Protein AF-M4NQ00-F1 (afdb_monomer)

Sequence (93 aa):
MLRESEVAHRTGLSPSTIRNRCTVGHSSFDPEFPQPRVLGSGKNRSAVGWLQSEILDWMNTRPKAYLTDQLNNRAKVAKNVRGHASDKEEFML

pLDDT: mean 78.78, std 18.56, range [42.97, 97.25]

Solvent-accessible surface area (backbone atoms only — not comparable to full-atom values): 5646 Å² total; per-residue (Å²): 118,31,42,64,70,54,48,19,68,73,64,61,43,53,63,67,55,54,53,35,21,68,34,85,88,41,95,62,41,35,96,77,54,71,66,75,40,78,74,48,92,51,95,86,76,43,54,59,30,30,59,56,63,52,51,51,53,52,54,70,78,45,70,68,70,57,58,51,54,45,54,49,50,52,55,51,54,62,51,55,59,57,62,66,63,65,74,72,75,78,78,83,124

Organism: NCBI:txid666685

Radius of gyration: 18.16 Å; Cα contacts (8 Å, |Δi|>4): 80; chains: 1; bounding box: 39×38×56 Å

Structure (mmCIF, N/CA/C/O backbone):
data_AF-M4NQ00-F1
#
_entry.id   AF-M4NQ00-F1
#
loop_
_atom_site.group_PDB
_atom_site.id
_atom_site.type_symbol
_atom_site.label_atom_id
_atom_site.label_alt_id
_atom_site.label_comp_id
_atom_site.label_asym_id
_atom_site.label_entity_id
_atom_site.label_seq_id
_atom_site.pdbx_PDB_ins_code
_atom_site.Cartn_x
_atom_site.Cartn_y
_atom_site.Cartn_z
_atom_site.occupancy
_atom_site.B_iso_or_equiv
_atom_site.auth_seq_id
_atom_site.auth_comp_id
_atom_site.auth_asym_id
_atom_site.auth_atom_id
_atom_site.pdbx_PDB_model_num
ATOM 1 N N . MET A 1 1 ? -11.169 5.433 5.209 1.00 90.62 1 MET A N 1
ATOM 2 C CA . MET A 1 1 ? -10.064 5.614 4.237 1.00 90.62 1 MET A CA 1
ATOM 3 C C . MET A 1 1 ? -8.757 5.556 4.989 1.00 90.62 1 MET A C 1
ATOM 5 O O . MET A 1 1 ? -8.741 6.013 6.123 1.00 90.62 1 MET A O 1
ATOM 9 N N . LEU A 1 2 ? -7.711 5.017 4.370 1.00 95.94 2 LEU A N 1
ATOM 10 C CA . LEU A 1 2 ? -6.386 4.903 4.966 1.00 95.94 2 LEU A CA 1
ATOM 11 C C . LEU A 1 2 ? -5.431 5.957 4.409 1.00 95.94 2 LEU A C 1
ATOM 13 O O . LEU A 1 2 ? -5.413 6.192 3.201 1.00 95.94 2 LEU A O 1
ATOM 17 N N . ARG A 1 3 ? -4.611 6.565 5.267 1.00 95.44 3 ARG A N 1
ATOM 18 C CA . ARG A 1 3 ? -3.451 7.372 4.847 1.00 95.44 3 ARG A CA 1
ATOM 19 C C . ARG A 1 3 ? -2.256 6.476 4.526 1.00 95.44 3 ARG A C 1
ATOM 21 O O . ARG A 1 3 ? -2.216 5.322 4.940 1.00 95.44 3 ARG A O 1
ATOM 28 N N . GLU A 1 4 ? -1.261 7.014 3.821 1.00 94.94 4 GLU A N 1
ATOM 29 C CA . GLU A 1 4 ? -0.051 6.266 3.431 1.00 94.94 4 GLU A CA 1
ATOM 30 C C . GLU A 1 4 ? 0.636 5.606 4.639 1.00 94.94 4 GLU A C 1
ATOM 32 O O . GLU A 1 4 ? 1.030 4.445 4.571 1.00 94.94 4 GLU A O 1
ATOM 37 N N . SER A 1 5 ? 0.700 6.305 5.777 1.00 93.50 5 SER A N 1
ATOM 38 C CA . SER A 1 5 ? 1.243 5.773 7.033 1.00 93.50 5 SER A CA 1
ATOM 39 C C . SER A 1 5 ? 0.452 4.579 7.580 1.00 93.50 5 SER A C 1
ATOM 41 O O . SER A 1 5 ? 1.036 3.632 8.103 1.00 93.50 5 SER A O 1
ATOM 43 N N . GLU A 1 6 ? -0.872 4.581 7.442 1.00 95.81 6 GLU A N 1
ATOM 44 C CA . GLU A 1 6 ? -1.727 3.479 7.890 1.00 95.81 6 GLU A CA 1
ATOM 45 C C . GLU A 1 6 ? -1.641 2.283 6.940 1.00 95.81 6 GLU A C 1
ATOM 47 O O . GLU A 1 6 ? -1.643 1.138 7.393 1.00 95.81 6 GLU A O 1
ATOM 52 N N . VAL A 1 7 ? -1.520 2.533 5.632 1.00 95.94 7 VAL A N 1
ATOM 53 C CA . VAL A 1 7 ? -1.231 1.489 4.639 1.00 95.94 7 VAL A CA 1
ATOM 54 C C . VAL A 1 7 ? 0.132 0.859 4.924 1.00 95.94 7 VAL A C 1
ATOM 56 O O . VAL A 1 7 ? 0.234 -0.366 4.958 1.00 95.94 7 VAL A O 1
ATOM 59 N N . ALA A 1 8 ? 1.155 1.665 5.214 1.00 93.75 8 ALA A N 1
ATOM 60 C CA . ALA A 1 8 ? 2.483 1.197 5.614 1.00 93.75 8 ALA A CA 1
ATOM 61 C C . ALA A 1 8 ? 2.416 0.328 6.868 1.00 93.75 8 ALA A C 1
ATOM 63 O O . ALA A 1 8 ? 2.939 -0.781 6.884 1.00 93.75 8 ALA A O 1
ATOM 64 N N . HIS A 1 9 ? 1.694 0.773 7.895 1.00 91.19 9 HIS A N 1
ATOM 65 C CA . HIS A 1 9 ? 1.542 0.003 9.124 1.00 91.19 9 HIS A CA 1
ATOM 66 C C . HIS A 1 9 ? 0.824 -1.341 8.902 1.00 91.19 9 HIS A C 1
ATOM 68 O O . HIS A 1 9 ? 1.229 -2.354 9.468 1.00 91.19 9 HIS A O 1
ATOM 74 N N . ARG A 1 10 ? -0.221 -1.380 8.067 1.00 91.81 10 ARG A N 1
ATOM 75 C CA . ARG A 1 10 ? -0.994 -2.608 7.801 1.00 91.81 10 ARG A CA 1
ATOM 76 C C . ARG A 1 10 ? -0.265 -3.591 6.896 1.00 91.81 10 ARG A C 1
ATOM 78 O O . ARG A 1 10 ? -0.287 -4.784 7.161 1.00 91.81 10 ARG A O 1
ATOM 85 N N . THR A 1 11 ? 0.370 -3.088 5.844 1.00 90.31 11 THR A N 1
ATOM 86 C CA . THR A 1 11 ? 1.077 -3.919 4.862 1.00 90.31 11 THR A CA 1
ATOM 87 C C . THR A 1 11 ? 2.491 -4.262 5.324 1.00 90.31 11 THR A C 1
ATOM 89 O O . THR A 1 11 ? 3.014 -5.309 4.992 1.00 90.31 11 THR A O 1
ATOM 92 N N . GLY A 1 12 ? 3.137 -3.424 6.132 1.00 88.88 12 GLY A N 1
ATOM 93 C CA . GLY A 1 12 ? 4.537 -3.605 6.544 1.00 88.88 12 GLY A CA 1
ATOM 94 C C . GLY A 1 12 ? 5.521 -3.065 5.517 1.00 88.88 12 GLY A C 1
ATOM 95 O O . GLY A 1 12 ? 6.728 -3.212 5.680 1.00 88.88 12 GLY A O 1
ATOM 96 N N . LEU A 1 13 ? 5.006 -2.424 4.470 1.00 89.62 13 LEU A N 1
ATOM 97 C CA . LEU A 1 13 ? 5.805 -1.712 3.494 1.00 89.62 13 LEU A CA 1
ATOM 98 C C . LEU A 1 13 ? 6.249 -0.364 4.028 1.00 89.62 13 LEU A C 1
ATOM 100 O O . LEU A 1 13 ? 5.522 0.310 4.756 1.00 89.62 13 LEU A O 1
ATOM 104 N N . SER A 1 14 ? 7.411 0.081 3.564 1.00 92.19 14 SER A N 1
ATOM 105 C CA . SER A 1 14 ? 7.765 1.487 3.673 1.00 92.19 14 SER A CA 1
ATOM 106 C C . SER A 1 14 ? 6.856 2.346 2.774 1.00 92.19 14 SER A C 1
ATOM 108 O O . SER A 1 14 ? 6.383 1.878 1.730 1.00 92.19 14 SER A O 1
ATOM 110 N N . PRO A 1 15 ? 6.664 3.635 3.110 1.00 92.69 15 PRO A N 1
ATOM 111 C CA . PRO A 1 15 ? 5.955 4.583 2.248 1.00 92.69 15 PRO A CA 1
ATOM 112 C C . PRO A 1 15 ? 6.523 4.661 0.823 1.00 92.69 15 PRO A C 1
ATOM 114 O O . PRO A 1 15 ? 5.777 4.720 -0.149 1.00 92.69 15 PRO A O 1
ATOM 117 N N . SER A 1 16 ? 7.852 4.601 0.673 1.00 93.12 16 SER A N 1
ATOM 118 C CA . SER A 1 16 ? 8.492 4.583 -0.647 1.00 93.12 16 SER A CA 1
ATOM 119 C C . SER A 1 16 ? 8.087 3.359 -1.464 1.00 93.12 16 SER A C 1
ATOM 121 O O . SER A 1 16 ? 7.743 3.502 -2.633 1.00 93.12 16 SER A O 1
ATOM 123 N N . THR A 1 17 ? 8.051 2.173 -0.852 1.00 94.00 17 THR A N 1
ATOM 124 C CA . THR A 1 17 ? 7.630 0.948 -1.538 1.00 94.00 17 THR A CA 1
ATOM 125 C C . THR A 1 17 ? 6.152 0.987 -1.920 1.00 94.00 17 THR A C 1
ATOM 127 O O . THR A 1 17 ? 5.800 0.506 -2.993 1.00 94.00 17 THR A O 1
ATOM 130 N N . ILE A 1 18 ? 5.291 1.604 -1.105 1.00 95.19 18 ILE A N 1
ATOM 131 C CA . ILE A 1 18 ? 3.874 1.821 -1.450 1.00 95.19 18 ILE A CA 1
ATOM 132 C C . ILE A 1 18 ? 3.746 2.679 -2.710 1.00 95.19 18 ILE A C 1
ATOM 134 O O . ILE A 1 18 ? 3.059 2.283 -3.651 1.00 95.19 18 ILE A O 1
ATOM 138 N N . ARG A 1 19 ? 4.444 3.820 -2.770 1.00 93.44 19 ARG A N 1
ATOM 139 C CA . ARG A 1 19 ? 4.432 4.679 -3.967 1.00 93.44 19 ARG A CA 1
ATOM 140 C C . ARG A 1 19 ? 4.981 3.949 -5.184 1.00 93.44 19 ARG A C 1
ATOM 142 O O . ARG A 1 19 ? 4.367 3.982 -6.242 1.00 93.44 19 ARG A O 1
ATOM 149 N N . ASN A 1 20 ? 6.086 3.232 -5.014 1.00 94.38 20 ASN A N 1
ATOM 150 C CA . ASN A 1 20 ? 6.720 2.466 -6.080 1.00 94.38 20 ASN A CA 1
ATOM 151 C C . ASN A 1 20 ? 5.821 1.348 -6.629 1.00 94.38 20 ASN A C 1
ATOM 153 O O . ASN A 1 20 ? 5.848 1.104 -7.831 1.00 94.38 20 ASN A O 1
ATOM 157 N N . ARG A 1 21 ? 4.991 0.710 -5.790 1.00 95.00 21 ARG A N 1
ATOM 158 C CA . ARG A 1 21 ? 3.979 -0.259 -6.247 1.00 95.00 21 ARG A CA 1
ATOM 159 C C . ARG A 1 21 ? 2.897 0.372 -7.119 1.00 95.00 21 ARG A C 1
ATOM 161 O O . ARG A 1 21 ? 2.374 -0.312 -7.988 1.00 95.00 21 ARG A O 1
ATOM 168 N N . CYS A 1 22 ? 2.601 1.659 -6.933 1.00 94.69 22 CYS A N 1
ATOM 169 C CA . CYS A 1 22 ? 1.614 2.387 -7.736 1.00 94.69 22 CYS A CA 1
ATOM 170 C C . CYS A 1 22 ? 2.190 2.930 -9.059 1.00 94.69 22 CYS A C 1
ATOM 172 O O . CYS A 1 22 ? 1.432 3.245 -9.973 1.00 94.69 22 CYS A O 1
ATOM 174 N N . THR A 1 23 ? 3.514 3.062 -9.174 1.00 94.00 23 THR A N 1
ATOM 175 C CA . THR A 1 23 ? 4.171 3.705 -10.321 1.00 94.00 23 THR A CA 1
ATOM 176 C C . THR A 1 23 ? 4.462 2.707 -11.436 1.00 94.00 23 THR A C 1
ATOM 178 O O . THR A 1 23 ? 5.373 1.886 -11.319 1.00 94.00 23 THR A O 1
ATOM 181 N N . VAL A 1 24 ? 3.737 2.819 -12.551 1.00 94.06 24 VAL A N 1
ATOM 182 C CA . VAL A 1 24 ? 3.976 2.018 -13.763 1.00 94.06 24 VAL A CA 1
ATOM 183 C C . VAL A 1 24 ? 5.431 2.165 -14.222 1.00 94.06 24 VAL A C 1
ATOM 185 O O . VAL A 1 24 ? 5.959 3.272 -14.304 1.00 94.06 24 VAL A O 1
ATOM 188 N N . GLY A 1 25 ? 6.079 1.039 -14.526 1.00 91.38 25 GLY A N 1
ATOM 189 C CA . GLY A 1 25 ? 7.466 0.993 -15.002 1.00 91.38 25 GLY A CA 1
ATOM 190 C C . GLY A 1 25 ? 8.525 0.930 -13.897 1.00 91.38 25 GLY A C 1
ATOM 191 O O . GLY A 1 25 ? 9.687 0.659 -14.195 1.00 91.38 25 GLY A O 1
ATOM 192 N N . HIS A 1 26 ? 8.157 1.112 -12.625 1.00 94.25 26 HIS A N 1
ATOM 193 C CA . HIS A 1 26 ? 9.066 0.808 -11.522 1.00 94.25 26 HIS A CA 1
ATOM 194 C C . HIS A 1 26 ? 9.228 -0.717 -11.373 1.00 94.25 26 HIS A C 1
ATOM 196 O O . HIS A 1 26 ? 8.276 -1.469 -11.560 1.00 94.25 26 HIS A O 1
ATOM 202 N N . SER A 1 27 ? 10.413 -1.196 -10.979 1.00 92.00 27 SER A N 1
ATOM 203 C CA . SER A 1 27 ? 10.689 -2.639 -10.816 1.00 92.00 27 SER A CA 1
ATOM 204 C C . SER A 1 27 ? 9.764 -3.330 -9.809 1.00 92.00 27 SER A C 1
ATOM 206 O O . SER A 1 27 ? 9.463 -4.511 -9.924 1.00 92.00 27 SER A O 1
ATOM 208 N N . SER A 1 28 ? 9.318 -2.577 -8.807 1.00 89.06 28 SER A N 1
ATOM 209 C CA . SER A 1 28 ? 8.349 -3.004 -7.792 1.00 89.06 28 SER A CA 1
ATOM 210 C C . SER A 1 28 ? 6.896 -2.660 -8.127 1.00 89.06 28 SER A C 1
ATOM 212 O O . SER A 1 28 ? 6.068 -2.745 -7.225 1.00 89.06 28 SER A O 1
ATOM 214 N N . PHE A 1 29 ? 6.585 -2.223 -9.352 1.00 94.00 29 PHE A N 1
ATOM 215 C CA . PHE A 1 29 ? 5.209 -1.956 -9.767 1.00 94.00 29 PHE A CA 1
ATOM 216 C C . PHE A 1 29 ? 4.354 -3.210 -9.581 1.00 94.00 29 PHE A C 1
ATOM 218 O O . PHE A 1 29 ? 4.762 -4.312 -9.949 1.00 94.00 29 PHE A O 1
ATOM 225 N N . ASP A 1 30 ? 3.1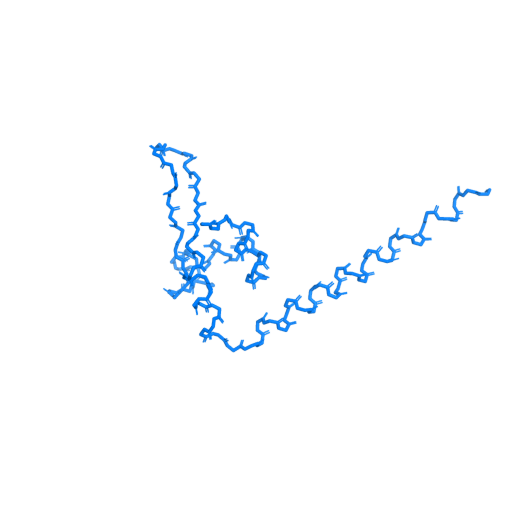74 -3.037 -8.999 1.00 93.75 30 ASP A N 1
ATOM 226 C CA . ASP A 1 30 ? 2.236 -4.122 -8.755 1.00 93.75 30 ASP A CA 1
ATOM 227 C C . ASP A 1 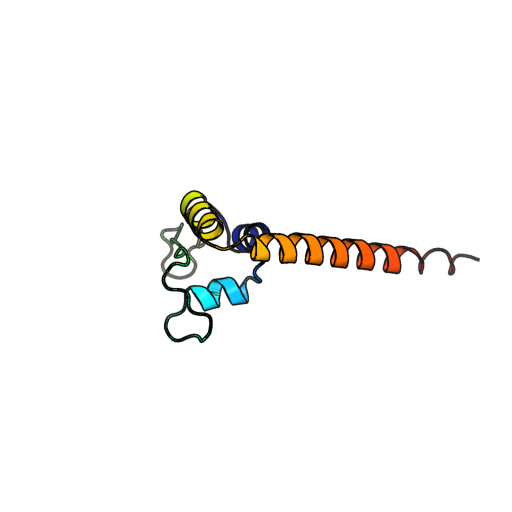30 ? 0.868 -3.696 -9.303 1.00 93.75 30 ASP A C 1
ATOM 229 O O . ASP A 1 30 ? 0.213 -2.846 -8.695 1.00 93.75 30 ASP A O 1
ATOM 233 N N . PRO A 1 31 ? 0.434 -4.249 -10.452 1.00 94.88 31 PRO A N 1
ATOM 234 C CA . PRO A 1 31 ? -0.817 -3.846 -11.089 1.00 94.88 31 PRO A CA 1
ATOM 235 C C . PRO A 1 31 ? -2.056 -4.198 -10.255 1.00 94.88 31 PRO A C 1
ATOM 237 O O . PRO A 1 31 ? -3.118 -3.627 -10.486 1.00 94.88 31 PRO A O 1
ATOM 240 N N . GLU A 1 32 ? -1.934 -5.103 -9.282 1.00 95.31 32 GLU A N 1
ATOM 241 C CA . GLU A 1 32 ? -3.016 -5.442 -8.359 1.00 95.31 32 GLU A CA 1
ATOM 242 C C . GLU A 1 32 ? -3.003 -4.578 -7.093 1.00 95.31 32 GLU A C 1
ATOM 244 O O . GLU A 1 32 ? -3.938 -4.651 -6.293 1.00 95.31 32 GLU A O 1
ATOM 249 N N . PHE A 1 33 ? -1.952 -3.779 -6.863 1.00 95.56 33 PHE A N 1
ATOM 250 C CA . PHE A 1 33 ? -1.876 -2.937 -5.674 1.00 95.56 33 PHE A CA 1
AT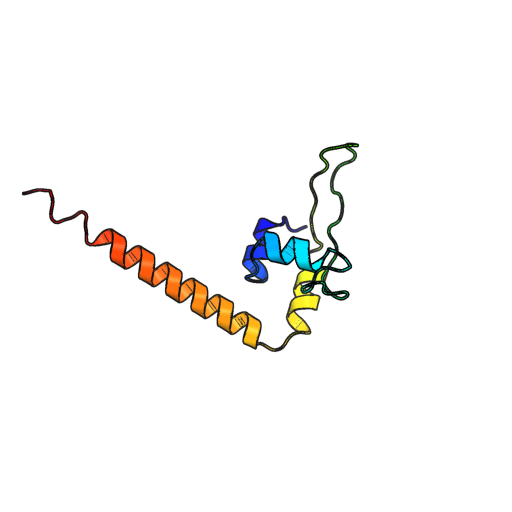OM 251 C C . PHE A 1 33 ? -2.945 -1.832 -5.716 1.00 95.56 33 PHE A C 1
ATOM 253 O O . PHE A 1 33 ? -3.049 -1.117 -6.720 1.00 95.56 33 PHE A O 1
ATOM 260 N N . PRO A 1 34 ? -3.718 -1.639 -4.628 1.00 96.88 34 PRO A N 1
ATOM 261 C CA . PRO A 1 34 ? -4.762 -0.624 -4.579 1.00 96.88 34 PRO A CA 1
ATOM 262 C C . PRO A 1 34 ? -4.233 0.780 -4.868 1.00 96.88 34 PRO A C 1
ATOM 264 O O . PRO A 1 34 ? -3.237 1.225 -4.293 1.00 96.88 34 PRO A O 1
ATOM 267 N N . GLN A 1 35 ? -4.933 1.504 -5.737 1.00 95.88 35 GLN A N 1
ATOM 268 C CA . GLN A 1 35 ? -4.525 2.841 -6.154 1.00 95.88 35 GLN A CA 1
ATOM 269 C C . GLN A 1 35 ? -4.994 3.911 -5.155 1.00 95.88 35 GLN A C 1
ATOM 271 O O . GLN A 1 35 ? -6.104 3.822 -4.619 1.00 95.88 35 GLN A O 1
ATOM 276 N N . PRO A 1 36 ? -4.183 4.954 -4.904 1.00 95.44 36 PRO A N 1
ATOM 277 C CA . PRO A 1 36 ? -4.605 6.072 -4.077 1.00 95.44 36 PRO A CA 1
ATOM 278 C C . PRO A 1 36 ? -5.734 6.866 -4.740 1.00 95.44 36 PRO A C 1
ATOM 280 O O . PRO A 1 36 ? -5.724 7.137 -5.939 1.00 95.44 36 PRO A O 1
ATOM 283 N N . ARG A 1 37 ? -6.680 7.327 -3.925 1.00 93.75 37 ARG A N 1
ATOM 284 C CA . ARG A 1 37 ? -7.765 8.234 -4.305 1.00 93.75 37 ARG A CA 1
ATOM 285 C C 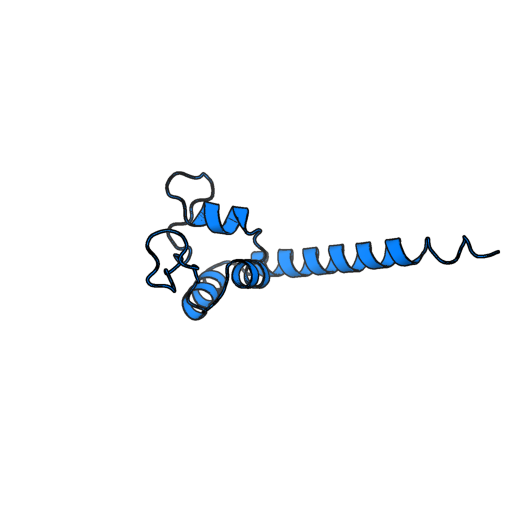. ARG A 1 37 ? -7.504 9.616 -3.721 1.00 93.75 37 ARG A C 1
ATOM 287 O O . ARG A 1 37 ? -7.072 9.751 -2.575 1.00 93.75 37 ARG A O 1
ATOM 294 N N . VAL A 1 38 ? -7.778 10.650 -4.508 1.00 92.19 38 VAL A N 1
ATOM 295 C CA . VAL A 1 38 ? -7.661 12.048 -4.080 1.00 92.19 38 VAL A CA 1
ATOM 296 C C . VAL A 1 38 ? -8.837 12.394 -3.159 1.00 92.19 38 VAL A C 1
ATOM 298 O O . VAL A 1 38 ? -9.985 12.120 -3.494 1.00 92.19 38 VAL A O 1
ATOM 301 N N . LEU A 1 39 ? -8.558 12.975 -1.989 1.00 86.81 39 LEU A N 1
ATOM 302 C CA . LEU A 1 39 ? -9.543 13.237 -0.923 1.00 86.81 39 LEU A CA 1
ATOM 303 C C . LEU A 1 39 ? -9.923 14.707 -0.767 1.00 86.81 39 LEU A C 1
ATOM 305 O O . LEU A 1 39 ? -10.691 15.049 0.126 1.00 86.81 39 LEU A O 1
ATOM 309 N N . GLY A 1 40 ? -9.369 15.580 -1.601 1.00 82.62 40 GLY A N 1
ATOM 310 C CA . GLY A 1 40 ? -9.669 17.003 -1.592 1.00 82.62 40 GLY A CA 1
ATOM 311 C C . GLY A 1 40 ? -9.872 17.539 -3.000 1.00 82.62 40 GLY A C 1
ATOM 312 O O . GLY A 1 40 ? -9.392 16.967 -3.975 1.00 82.62 40 GLY A O 1
ATOM 313 N N . SER A 1 41 ? -10.557 18.673 -3.091 1.00 76.56 41 SER A N 1
ATOM 314 C CA . SER A 1 41 ? -10.831 19.372 -4.354 1.00 76.56 41 SER A CA 1
ATOM 315 C C . SER A 1 41 ? -9.706 20.337 -4.763 1.00 76.56 41 SER A C 1
ATOM 317 O O . SER A 1 41 ? -9.855 21.119 -5.699 1.00 76.56 41 SER A O 1
ATOM 319 N N . GLY A 1 42 ? -8.584 20.347 -4.037 1.00 71.06 42 GLY A N 1
ATOM 320 C CA . GLY A 1 42 ? -7.481 21.278 -4.260 1.00 71.06 42 GLY A CA 1
ATOM 321 C C . GLY A 1 42 ? -6.643 20.901 -5.483 1.00 71.06 42 GLY A C 1
ATOM 322 O O . GLY A 1 42 ? -6.162 19.774 -5.587 1.00 71.06 42 GLY A O 1
ATOM 323 N N . LYS A 1 43 ? -6.398 21.865 -6.377 1.00 64.19 43 LYS A N 1
ATOM 324 C CA . LYS A 1 43 ? -5.664 21.648 -7.639 1.00 64.19 43 LYS A CA 1
ATOM 325 C C . LYS A 1 43 ? -4.225 21.127 -7.478 1.00 64.19 43 LYS A C 1
ATOM 327 O O . LYS A 1 43 ? -3.762 20.441 -8.375 1.00 64.19 43 LYS A O 1
ATOM 332 N N . ASN A 1 44 ? -3.536 21.412 -6.361 1.00 65.88 44 ASN A N 1
ATOM 333 C CA . ASN A 1 44 ? -2.081 21.174 -6.249 1.00 65.88 44 ASN A CA 1
ATOM 334 C C . ASN A 1 44 ? -1.599 20.417 -4.990 1.00 65.88 44 ASN A C 1
ATOM 336 O O . ASN A 1 44 ? -0.440 20.017 -4.945 1.00 65.88 44 ASN A O 1
ATOM 340 N N . ARG A 1 45 ? -2.419 20.249 -3.939 1.00 70.62 45 ARG A N 1
ATOM 341 C CA . ARG A 1 45 ? -2.004 19.605 -2.663 1.00 70.62 45 ARG A CA 1
ATOM 342 C C . ARG A 1 45 ? -3.115 18.783 -2.018 1.00 70.62 45 ARG A C 1
ATOM 344 O O . ARG A 1 45 ? -3.303 18.806 -0.802 1.00 70.62 45 ARG A O 1
ATOM 351 N N . SER A 1 46 ? -3.901 18.098 -2.834 1.00 83.44 46 SER A N 1
ATOM 352 C CA . SER A 1 46 ? -4.963 17.266 -2.286 1.00 83.44 46 SER A CA 1
ATOM 353 C C . SER A 1 46 ? -4.376 16.031 -1.626 1.00 83.44 46 SER A C 1
ATOM 355 O O . SER A 1 46 ? -3.559 15.319 -2.206 1.00 83.44 46 SER A O 1
ATOM 357 N N . ALA A 1 47 ? -4.790 15.795 -0.386 1.00 87.06 47 ALA A N 1
ATOM 358 C CA . ALA A 1 47 ? -4.378 14.614 0.343 1.00 87.06 47 ALA A CA 1
ATOM 359 C C . ALA A 1 47 ? -4.883 13.359 -0.382 1.00 87.06 47 ALA A C 1
ATOM 361 O O . ALA A 1 47 ? -6.002 13.350 -0.895 1.00 87.06 47 ALA A O 1
ATOM 362 N N . VAL A 1 48 ? -4.084 12.296 -0.382 1.00 92.56 48 VAL A N 1
ATOM 363 C CA . VAL A 1 48 ? -4.471 11.000 -0.950 1.00 92.56 48 VAL A CA 1
ATOM 364 C C . VAL A 1 48 ? -4.809 9.998 0.148 1.00 92.56 48 VAL A C 1
ATOM 366 O O . VAL A 1 48 ? -4.410 10.159 1.310 1.00 92.56 48 VAL A O 1
ATOM 369 N N . GLY A 1 49 ? -5.588 8.983 -0.205 1.00 95.12 49 GLY A N 1
ATOM 370 C CA . GLY A 1 49 ? -5.894 7.869 0.677 1.00 95.12 49 GLY A CA 1
ATOM 371 C C . GLY A 1 49 ? -6.360 6.632 -0.075 1.00 95.12 49 GLY A C 1
A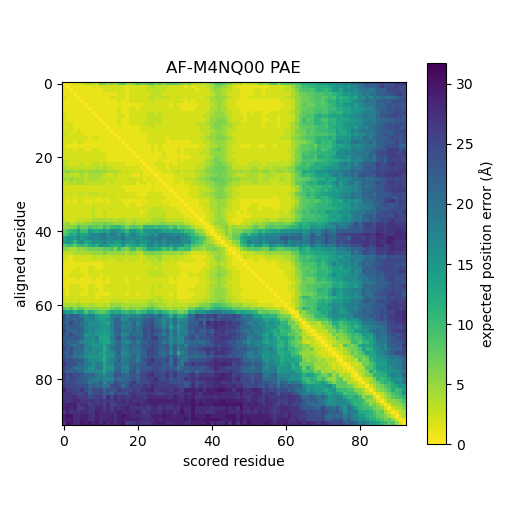TOM 372 O O . GLY A 1 49 ? -6.735 6.701 -1.238 1.00 95.12 49 GLY A O 1
ATOM 373 N N . TRP A 1 50 ? -6.341 5.500 0.612 1.00 97.25 50 TRP A N 1
ATOM 374 C CA . TRP A 1 50 ? -6.728 4.202 0.072 1.00 97.25 50 TRP A CA 1
ATOM 375 C C . TRP A 1 50 ? -8.045 3.734 0.678 1.00 97.25 50 TRP A C 1
ATOM 377 O O . TRP A 1 50 ? -8.366 4.040 1.837 1.00 97.25 50 TRP A O 1
ATOM 387 N N . LEU A 1 51 ? -8.812 2.954 -0.081 1.00 97.19 51 LEU A N 1
ATOM 388 C CA . LEU A 1 51 ? -9.928 2.228 0.507 1.00 97.19 51 LEU A CA 1
ATOM 389 C C . LEU A 1 51 ? -9.381 1.086 1.357 1.00 97.19 51 LEU A C 1
ATOM 391 O O . LEU A 1 51 ? -8.505 0.327 0.951 1.00 97.19 51 LEU A O 1
ATOM 395 N N . GLN A 1 52 ? -9.899 0.986 2.577 1.00 96.12 52 GLN A N 1
ATOM 396 C CA . GLN A 1 52 ? -9.435 -0.017 3.526 1.00 96.12 52 GLN A CA 1
ATOM 397 C C . GLN A 1 52 ? -9.757 -1.437 3.051 1.00 96.12 52 GLN A C 1
ATOM 399 O O . GLN A 1 52 ? -8.932 -2.323 3.246 1.00 96.12 52 GLN A O 1
ATOM 404 N N . SER A 1 53 ? -10.924 -1.642 2.436 1.00 96.62 53 SER A N 1
ATOM 405 C CA . SER A 1 53 ? -11.334 -2.932 1.875 1.00 96.62 53 SER A CA 1
ATOM 406 C C . SER A 1 53 ? -10.360 -3.412 0.803 1.00 96.62 53 SER A C 1
ATOM 408 O O . SER A 1 53 ? -9.825 -4.500 0.939 1.00 96.62 53 SER A O 1
ATOM 410 N N . GLU A 1 54 ? -10.021 -2.561 -0.170 1.00 97.06 54 GLU A N 1
ATOM 411 C CA . GLU A 1 54 ? -9.088 -2.909 -1.254 1.00 97.06 54 GLU A CA 1
ATOM 412 C C . GLU A 1 54 ? -7.709 -3.324 -0.707 1.00 97.06 54 GLU A C 1
ATOM 414 O O . GLU A 1 54 ? -7.115 -4.290 -1.177 1.00 97.06 54 GLU A O 1
ATOM 419 N N . ILE A 1 55 ? -7.208 -2.634 0.327 1.00 96.19 55 ILE A N 1
ATOM 420 C CA . ILE A 1 55 ? -5.942 -2.997 0.989 1.00 96.19 55 ILE A CA 1
ATOM 421 C C . ILE A 1 55 ? -6.043 -4.349 1.702 1.00 96.19 55 ILE A C 1
ATOM 423 O O . ILE A 1 55 ? -5.102 -5.138 1.645 1.00 96.19 55 ILE A O 1
ATOM 427 N N . LEU A 1 56 ? -7.156 -4.624 2.384 1.00 93.88 56 LEU A N 1
ATOM 428 C CA . LEU A 1 56 ? -7.375 -5.909 3.052 1.00 93.88 56 LEU A CA 1
ATOM 429 C C . LEU A 1 56 ? -7.469 -7.051 2.036 1.00 93.88 56 LEU A C 1
ATOM 431 O O . LEU A 1 56 ? -6.803 -8.068 2.214 1.00 93.88 56 LEU A O 1
ATOM 435 N N . ASP A 1 57 ? -8.222 -6.855 0.958 1.00 95.00 57 ASP A N 1
ATOM 436 C CA . ASP A 1 57 ? -8.384 -7.842 -0.107 1.00 95.00 57 ASP A CA 1
ATOM 437 C C . ASP A 1 57 ? -7.040 -8.145 -0.778 1.00 95.00 57 ASP A C 1
ATOM 439 O O . ASP A 1 57 ? -6.654 -9.307 -0.889 1.00 95.00 57 ASP A O 1
ATOM 443 N N . TRP A 1 58 ? -6.260 -7.111 -1.108 1.00 93.81 58 TRP A N 1
ATOM 444 C CA . TRP A 1 58 ? -4.911 -7.254 -1.665 1.00 93.81 58 TRP A CA 1
ATOM 445 C C . TRP A 1 58 ? -3.954 -8.042 -0.757 1.00 93.81 58 TRP A C 1
ATOM 447 O O . TRP A 1 58 ? -3.140 -8.831 -1.242 1.00 93.81 58 TRP A O 1
ATOM 457 N N . MET A 1 59 ? -4.039 -7.851 0.564 1.00 92.00 59 MET A N 1
ATOM 458 C CA . MET A 1 59 ? -3.241 -8.627 1.520 1.00 92.00 59 MET A CA 1
ATOM 459 C C . MET A 1 59 ? -3.694 -10.088 1.591 1.00 92.00 59 MET A C 1
ATOM 461 O O . MET A 1 59 ? -2.854 -10.972 1.744 1.00 92.00 59 MET A O 1
ATOM 465 N N . ASN A 1 60 ? -4.997 -10.349 1.463 1.00 90.75 60 ASN A N 1
ATOM 466 C CA . ASN A 1 60 ? -5.562 -11.696 1.541 1.00 90.75 60 ASN A CA 1
ATOM 467 C C . ASN A 1 60 ? -5.219 -12.566 0.323 1.00 90.75 60 ASN A C 1
ATOM 469 O O . ASN A 1 60 ? -5.160 -13.787 0.458 1.00 90.75 60 ASN A O 1
ATOM 473 N N . THR A 1 61 ? -4.961 -11.974 -0.847 1.00 88.81 61 THR A N 1
ATOM 474 C CA . THR A 1 61 ? -4.541 -12.733 -2.040 1.00 88.81 61 THR A CA 1
ATOM 475 C C . THR A 1 61 ? -3.073 -13.164 -2.0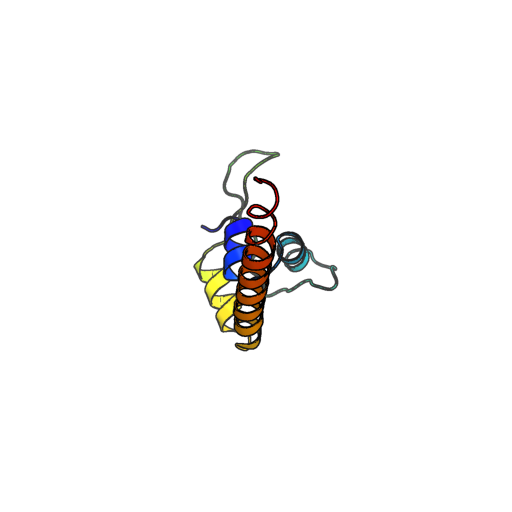06 1.00 88.81 61 THR A C 1
ATOM 477 O O . THR A 1 61 ? -2.643 -13.957 -2.844 1.00 88.81 61 THR A O 1
ATOM 480 N N . ARG A 1 62 ? -2.283 -12.679 -1.039 1.00 82.25 62 ARG A N 1
ATOM 481 C CA . ARG A 1 62 ? -0.843 -12.951 -0.945 1.00 82.25 62 ARG A CA 1
ATOM 482 C C . ARG A 1 62 ? -0.545 -14.014 0.121 1.00 82.25 62 ARG A C 1
ATOM 484 O O . ARG A 1 62 ? -1.173 -14.023 1.180 1.00 82.25 62 ARG A O 1
ATOM 491 N N . PRO A 1 63 ? 0.432 -14.914 -0.110 1.00 70.00 63 PRO A N 1
ATOM 492 C CA . PRO A 1 63 ? 0.820 -15.913 0.881 1.00 70.00 63 PRO A CA 1
ATOM 493 C C . PRO A 1 63 ? 1.216 -15.267 2.217 1.00 70.00 63 PRO A C 1
ATOM 495 O O . PRO A 1 63 ? 1.903 -14.243 2.245 1.00 70.00 63 PRO A O 1
ATOM 498 N N . LYS A 1 64 ? 0.855 -15.909 3.340 1.00 58.72 64 LYS A N 1
ATOM 499 C CA . LYS A 1 64 ? 1.095 -15.436 4.725 1.00 58.72 64 LYS A CA 1
ATOM 500 C C . LYS A 1 64 ? 2.553 -15.083 5.070 1.00 58.72 64 LYS A C 1
ATOM 502 O O . LYS A 1 64 ? 2.775 -14.511 6.134 1.00 58.72 64 LYS A O 1
ATOM 507 N N . ALA A 1 65 ? 3.524 -15.372 4.199 1.00 54.50 65 ALA A N 1
ATOM 508 C CA . ALA A 1 65 ? 4.921 -14.946 4.332 1.00 54.50 65 ALA A CA 1
ATOM 509 C C . ALA A 1 65 ? 5.059 -13.433 4.609 1.00 54.50 65 ALA A C 1
ATOM 511 O O . ALA A 1 65 ? 5.966 -13.001 5.316 1.00 54.50 65 ALA A O 1
ATOM 512 N N . TYR A 1 66 ? 4.105 -12.631 4.133 1.00 53.47 66 TYR A N 1
ATOM 513 C CA . TYR A 1 66 ? 4.067 -11.189 4.369 1.00 53.47 66 TYR A CA 1
ATOM 514 C C . TYR A 1 66 ? 3.741 -10.791 5.821 1.00 53.47 66 TYR A C 1
ATOM 516 O O . TYR A 1 66 ? 4.267 -9.813 6.349 1.00 53.47 66 TYR A O 1
ATOM 524 N N . LEU A 1 67 ? 2.919 -11.588 6.510 1.00 53.62 67 LEU A N 1
ATOM 525 C CA . LEU A 1 67 ? 2.620 -11.402 7.936 1.00 53.62 67 LEU A CA 1
ATOM 526 C C . LEU A 1 67 ? 3.817 -11.790 8.812 1.00 53.62 67 LEU A C 1
ATOM 528 O O . LEU A 1 67 ? 3.998 -11.257 9.908 1.00 53.62 67 LEU A O 1
ATOM 532 N N . THR A 1 68 ? 4.649 -12.715 8.334 1.00 53.97 68 THR A N 1
ATOM 533 C CA . THR A 1 68 ? 5.837 -13.176 9.057 1.00 53.97 68 THR A CA 1
ATOM 534 C C . THR A 1 68 ? 6.890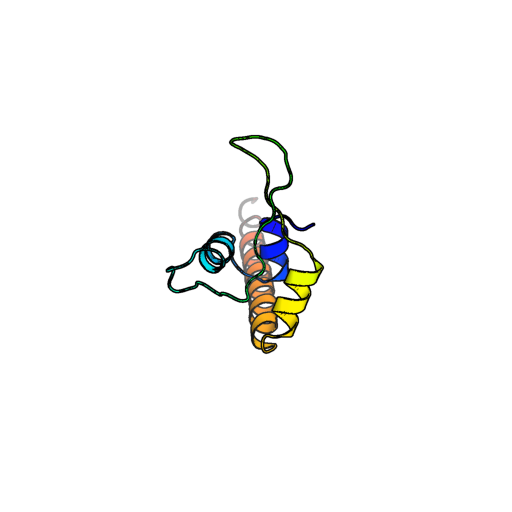 -12.071 9.145 1.00 53.97 68 THR A C 1
ATOM 536 O O . THR A 1 68 ? 7.488 -11.882 10.203 1.00 53.97 68 THR A O 1
ATOM 539 N N . ASP A 1 69 ? 7.053 -11.271 8.088 1.00 56.38 69 ASP A N 1
ATOM 540 C CA . ASP A 1 69 ? 7.997 -10.146 8.085 1.00 56.38 69 ASP A CA 1
ATOM 541 C C . ASP A 1 69 ? 7.550 -9.004 9.021 1.00 56.38 69 ASP A C 1
ATOM 543 O O . ASP A 1 69 ? 8.364 -8.398 9.720 1.00 56.38 69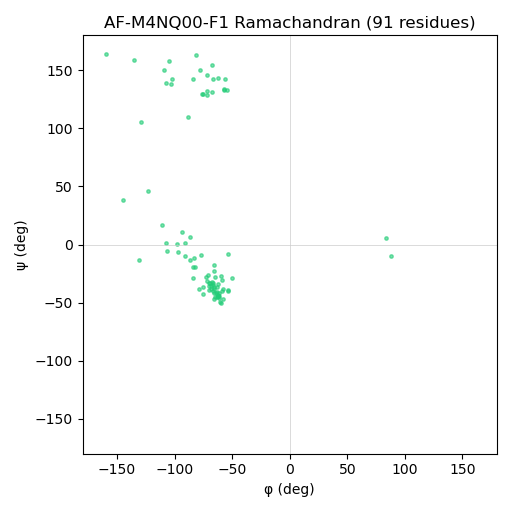 ASP A O 1
ATOM 547 N N . GLN A 1 70 ? 6.236 -8.787 9.157 1.00 54.00 70 GLN A N 1
ATOM 548 C CA . GLN A 1 70 ? 5.660 -7.867 10.146 1.00 54.00 70 GLN A CA 1
ATOM 549 C C . GLN A 1 70 ? 5.939 -8.275 11.600 1.00 54.00 70 GLN A C 1
ATOM 551 O O . GLN A 1 70 ? 6.303 -7.431 12.427 1.00 54.00 70 GLN A O 1
ATOM 556 N N . LEU A 1 71 ? 5.774 -9.562 11.929 1.00 58.41 71 LEU A N 1
ATOM 557 C CA . LEU A 1 71 ? 6.091 -10.087 13.261 1.00 58.41 71 LEU A CA 1
ATOM 558 C C . LEU A 1 71 ? 7.592 -9.968 13.550 1.00 58.41 71 LEU A C 1
ATOM 560 O O . LEU A 1 71 ? 7.984 -9.523 14.632 1.00 58.41 71 LEU A O 1
ATOM 564 N N . ASN A 1 72 ? 8.428 -10.279 12.559 1.00 57.66 72 ASN A N 1
ATOM 565 C CA . ASN A 1 72 ? 9.880 -10.197 12.680 1.00 57.66 72 ASN A CA 1
ATOM 566 C C . ASN A 1 72 ? 10.373 -8.753 12.851 1.00 57.66 72 ASN A C 1
ATOM 568 O O . ASN A 1 72 ? 11.247 -8.500 13.682 1.00 57.66 72 ASN A O 1
ATOM 572 N N . ASN A 1 73 ? 9.792 -7.787 12.136 1.00 54.38 73 ASN A N 1
ATOM 573 C CA . ASN A 1 73 ? 10.157 -6.376 12.265 1.00 54.38 73 ASN A CA 1
ATOM 574 C C . ASN A 1 73 ? 9.704 -5.775 13.604 1.00 54.38 73 ASN A C 1
ATOM 576 O O . ASN A 1 73 ? 10.483 -5.067 14.242 1.00 54.38 73 ASN A O 1
ATOM 580 N N . ARG A 1 74 ? 8.515 -6.130 14.115 1.00 57.16 74 ARG A N 1
ATOM 581 C CA . ARG A 1 74 ? 8.097 -5.759 15.484 1.00 57.16 74 ARG A CA 1
ATOM 582 C C . ARG A 1 74 ? 9.021 -6.342 16.552 1.00 57.16 74 ARG A C 1
ATOM 584 O O . ARG A 1 74 ? 9.400 -5.635 17.484 1.00 57.16 74 ARG A O 1
ATOM 591 N N . ALA A 1 75 ? 9.429 -7.601 16.399 1.00 56.84 75 ALA A N 1
ATOM 592 C CA . ALA A 1 75 ? 10.369 -8.243 17.313 1.00 56.84 75 ALA A CA 1
ATOM 593 C C . ALA A 1 75 ? 11.767 -7.596 17.271 1.00 56.84 75 ALA A C 1
ATOM 595 O O . ALA A 1 75 ? 12.407 -7.469 18.315 1.00 56.84 75 ALA A O 1
ATOM 596 N N . LYS A 1 76 ? 12.237 -7.148 16.098 1.00 54.84 76 LYS A N 1
ATOM 597 C CA . LYS A 1 76 ? 13.496 -6.393 15.953 1.00 54.84 76 LYS A CA 1
ATOM 598 C C . LYS A 1 76 ? 13.427 -5.021 16.632 1.00 54.84 76 LYS A C 1
ATOM 600 O O . LYS A 1 76 ? 14.321 -4.693 17.407 1.00 54.84 76 LYS A O 1
ATOM 605 N N . VAL A 1 77 ? 12.351 -4.258 16.424 1.00 56.00 77 VAL A N 1
ATOM 606 C CA . VAL A 1 77 ? 12.154 -2.945 17.071 1.00 56.00 77 VAL A CA 1
ATOM 607 C C . VAL A 1 77 ? 12.065 -3.084 18.597 1.00 56.00 77 VAL A C 1
ATOM 609 O O . VAL A 1 77 ? 12.748 -2.362 19.318 1.00 56.00 77 VAL A O 1
ATOM 612 N N . ALA A 1 78 ? 11.315 -4.066 19.108 1.00 56.22 78 ALA A N 1
ATOM 613 C CA . ALA A 1 78 ? 11.188 -4.315 20.549 1.00 56.22 78 ALA A CA 1
ATOM 614 C C . ALA A 1 78 ? 12.493 -4.785 21.228 1.00 56.22 78 ALA A C 1
ATOM 616 O O . ALA A 1 78 ? 12.649 -4.652 22.445 1.00 56.22 78 ALA A O 1
ATOM 617 N N . LYS A 1 79 ? 13.432 -5.364 20.469 1.00 56.16 79 LYS A N 1
ATOM 618 C CA . LYS A 1 79 ? 14.786 -5.683 20.951 1.00 56.16 79 LYS A CA 1
ATOM 619 C C . LYS A 1 79 ? 15.679 -4.439 20.974 1.00 56.16 79 LYS A C 1
ATOM 621 O O . LYS A 1 79 ? 16.407 -4.250 21.940 1.00 56.16 79 LYS A O 1
ATOM 626 N N . ASN A 1 80 ? 15.559 -3.561 19.979 1.00 52.88 80 ASN A N 1
ATOM 627 C CA . ASN A 1 80 ? 16.364 -2.340 19.888 1.00 52.88 80 ASN A CA 1
ATOM 628 C C . ASN A 1 80 ? 16.026 -1.315 20.991 1.00 52.88 80 ASN A C 1
ATOM 630 O O . ASN A 1 80 ? 16.916 -0.667 21.530 1.00 52.88 80 ASN A O 1
ATOM 634 N N . VAL A 1 81 ? 14.751 -1.220 21.390 1.00 55.38 81 VAL A N 1
ATOM 635 C CA . VAL A 1 81 ? 14.307 -0.342 22.494 1.00 55.38 81 VAL A CA 1
ATOM 636 C C . VAL A 1 81 ? 14.856 -0.794 23.855 1.00 55.38 81 VAL A C 1
ATOM 638 O O . VAL A 1 81 ? 15.172 0.045 24.692 1.00 55.38 81 VAL A O 1
ATOM 641 N N . ARG A 1 82 ? 15.024 -2.106 24.077 1.00 52.75 82 ARG A N 1
ATOM 642 C CA . ARG A 1 82 ? 15.602 -2.636 25.326 1.00 52.75 82 ARG A CA 1
ATOM 643 C C . ARG A 1 82 ? 17.106 -2.387 25.453 1.00 52.75 82 ARG A C 1
ATOM 645 O O . ARG A 1 82 ? 17.568 -2.185 26.566 1.00 52.75 82 ARG A O 1
ATOM 652 N N . GLY A 1 83 ? 17.847 -2.356 24.343 1.00 49.19 83 GLY A N 1
ATOM 653 C CA . GLY A 1 83 ? 19.281 -2.040 24.358 1.00 49.19 83 GLY A CA 1
ATOM 654 C C . GLY A 1 83 ? 19.581 -0.591 24.753 1.00 49.19 83 GLY A C 1
ATOM 655 O O . GLY A 1 83 ? 20.566 -0.333 25.423 1.00 49.19 83 GLY A O 1
ATOM 656 N N . HIS A 1 84 ? 18.696 0.351 24.413 1.00 42.97 84 HIS A N 1
ATOM 657 C CA . HIS A 1 84 ? 18.889 1.781 24.697 1.00 42.97 84 HIS A CA 1
ATOM 658 C C . HIS A 1 84 ? 18.490 2.216 26.119 1.00 42.97 84 HIS A C 1
ATOM 660 O O . HIS A 1 84 ? 18.776 3.342 26.519 1.00 42.97 84 HIS A O 1
ATOM 666 N N . ALA A 1 85 ? 17.797 1.357 26.871 1.00 51.69 85 ALA A N 1
ATOM 667 C CA . ALA A 1 85 ? 17.408 1.635 28.254 1.00 51.69 85 ALA A CA 1
ATOM 668 C C . ALA A 1 85 ? 18.495 1.242 29.272 1.00 51.69 85 ALA A C 1
ATOM 670 O O . ALA A 1 85 ? 18.410 1.655 30.422 1.00 51.69 85 ALA A O 1
ATOM 671 N N . SER A 1 86 ? 19.511 0.475 28.856 1.00 51.75 86 SER A N 1
ATOM 672 C CA . SER A 1 86 ? 20.601 0.025 29.734 1.00 51.75 86 SER A CA 1
ATOM 673 C C . SER A 1 86 ? 21.714 1.063 29.923 1.00 51.75 86 SER A C 1
ATOM 675 O O . SER A 1 86 ? 22.441 0.973 30.902 1.00 51.75 86 SER A O 1
ATOM 677 N N . ASP A 1 87 ? 21.833 2.057 29.036 1.00 53.28 87 ASP A N 1
ATOM 678 C CA . ASP A 1 87 ? 22.960 3.012 29.041 1.00 53.28 87 ASP A CA 1
ATOM 679 C C . ASP A 1 87 ? 22.705 4.274 29.889 1.00 53.28 87 ASP A C 1
ATOM 681 O O . ASP A 1 87 ? 23.539 5.176 29.933 1.00 53.28 87 ASP A O 1
ATOM 685 N N . LYS A 1 88 ? 21.542 4.390 30.550 1.00 53.03 88 LYS A N 1
ATOM 686 C CA . LYS A 1 88 ? 21.174 5.595 31.324 1.00 53.03 88 LYS A CA 1
ATOM 687 C C . LYS A 1 88 ? 21.237 5.445 32.843 1.00 53.03 88 LYS A C 1
ATOM 689 O O . LYS A 1 88 ? 21.097 6.449 33.530 1.00 53.03 88 LYS A O 1
ATOM 694 N N . GLU A 1 89 ? 21.498 4.245 33.354 1.00 51.91 89 GLU A N 1
ATOM 695 C CA . GLU A 1 89 ? 21.623 3.995 34.801 1.00 51.91 89 GLU A CA 1
ATOM 696 C C . GLU A 1 89 ? 23.087 3.984 35.289 1.00 51.91 89 GLU A C 1
ATOM 698 O O . GLU A 1 89 ? 23.326 3.962 36.489 1.00 51.91 89 GLU A O 1
ATOM 703 N N . GLU A 1 90 ? 24.084 4.058 34.394 1.00 53.16 90 GLU A N 1
ATOM 704 C CA . GLU A 1 90 ? 25.514 4.006 34.768 1.00 53.16 90 GLU A CA 1
ATOM 705 C C . GLU A 1 90 ? 26.192 5.393 34.874 1.00 53.16 90 GLU A C 1
ATOM 707 O O . GLU A 1 90 ? 27.365 5.488 35.211 1.00 53.16 90 GLU A O 1
ATOM 712 N N . PHE A 1 91 ? 25.465 6.494 34.632 1.00 51.00 91 PHE A N 1
ATOM 713 C CA . PHE A 1 91 ? 26.010 7.869 34.654 1.00 51.00 91 PHE A CA 1
ATOM 714 C C . PHE A 1 91 ? 25.514 8.743 35.826 1.00 51.00 91 PHE A C 1
ATOM 716 O O . PHE A 1 91 ? 25.639 9.967 35.782 1.00 51.00 91 PHE A O 1
ATOM 723 N N . MET A 1 92 ? 24.950 8.136 36.875 1.00 51.16 92 MET A N 1
ATOM 724 C CA . MET A 1 92 ? 24.485 8.827 38.092 1.00 51.16 92 MET A CA 1
ATOM 725 C C . MET A 1 92 ? 25.146 8.283 39.373 1.00 51.16 92 MET A C 1
ATOM 727 O O . MET A 1 92 ? 24.466 8.051 40.373 1.00 51.16 92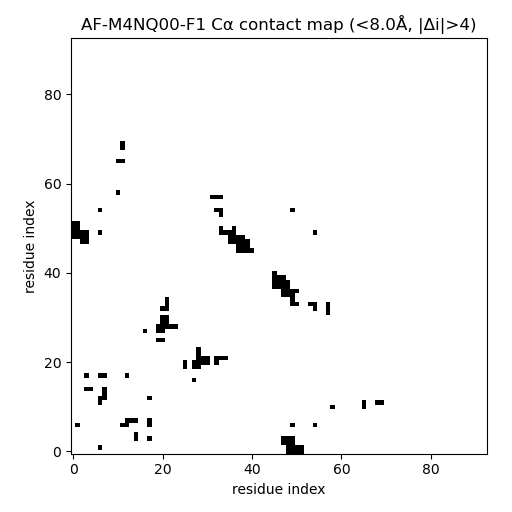 MET A O 1
ATOM 731 N N . LEU A 1 93 ? 26.469 8.097 39.353 1.00 46.41 93 LEU A N 1
ATOM 732 C CA . LEU A 1 93 ? 27.295 7.978 40.562 1.00 46.41 93 LEU A CA 1
ATOM 733 C C . LEU A 1 93 ? 28.526 8.880 40.454 1.00 46.41 93 LEU A C 1
ATOM 735 O O . LEU A 1 93 ? 29.175 8.857 39.385 1.00 46.41 93 LEU A O 1
#

Secondary structure (DSSP, 8-state):
-B-HHHHHHHH---HHHHHHHHSTTSTT--TTSPPPEE-S--TTT--EEB-HHHHHHHHHTS-THHHHHHHHHHHHHHHHHHHTTSTTSSS--

Foldseek 3Di:
DAALVRLCLVQVDDSVLLVLCCDPPRPSPPPLRFDWDFDDPDPPDTGTGGDPVSSVVVVVVDPCVSVVVSVVVVVVVVVVVVVVVVPPPPPPD

InterPro domains:
  IPR010260 DNA-binding transcriptional activator AlpA [PF05930] (1-59)
  IPR052931 Prophage regulatory DNA-binding activator [PTHR36154] (1-63)

Nearest PDB structures (foldseek):
  7qvb-assembly1_A  TM=3.375E-01  e=4.928E+00  Deinococcus radiodurans R1 = ATCC 13939 = DSM 20539

Mean predicted aligned error: 11.66 Å